Protein AF-A0A6N6MAY6-F1 (afdb_monomer_lite)

Foldseek 3Di:
DDDPPPDPPDPDDPDPPPPDPPDLDPDDPLLVLLLLVLLCCLLVLPPVPRDVLLVVLVCVLVVSNVHGSVVSPPDDDDVVSNLSSLVSLLPDDLSVLLSSQCSSCCSQPVSPDHHDPRSLVSLVVSCVSNVRPNHDRDDD

Organism: NCBI:txid2614804

Radius of gyration: 16.29 Å; chains: 1; bounding box: 52×36×41 Å

Secondary structure (DSSP, 8-state):
-----S-----S-----TTS--------HHHHHHHHHHHHHHHTT-TTS--HHHHHHHHHHHHHTT--HHHHTTS---HHHHHHHHHHHHT--HHHHHHHHHHHHHHHHTTSSPPPHHHHHHHHHHHHHTT-TTSPP---

pLDDT: mean 78.63, std 20.37, range [28.69, 96.81]

Sequence (140 aa):
MVNILRNKRHRLGVKSNSDFPTYRMDLNNEQLEAMVHTFLMVMMADDAVFNLNMYNYIQEQFESLSFNIREAYVHKFAPKADEQAYEVLRELSDTQKVWFATAIYGMLYRLGDTPSELQAKQYNIVRKKALNTYMKEVTL

Structure (mmCIF, N/CA/C/O backbone):
data_AF-A0A6N6MAY6-F1
#
_entry.id   AF-A0A6N6MAY6-F1
#
loop_
_atom_site.group_PDB
_atom_site.id
_atom_site.type_symbol
_atom_site.label_atom_id
_atom_site.label_alt_id
_atom_site.label_comp_id
_atom_site.label_asym_id
_atom_site.label_entity_id
_atom_site.label_seq_id
_atom_site.pdbx_PDB_ins_code
_atom_site.Cartn_x
_atom_site.Cartn_y
_atom_site.Cartn_z
_atom_site.occupancy
_atom_site.B_iso_or_equiv
_atom_site.auth_seq_id
_atom_site.auth_comp_id
_atom_site.auth_asym_id
_atom_site.auth_atom_id
_atom_site.pdbx_PDB_model_num
ATOM 1 N N . MET A 1 1 ? 37.591 -23.192 26.731 1.00 35.97 1 MET A N 1
ATOM 2 C CA . MET A 1 1 ? 36.731 -23.863 25.736 1.00 35.97 1 MET A CA 1
ATOM 3 C C . MET A 1 1 ? 35.734 -22.849 25.217 1.00 35.97 1 MET A C 1
ATOM 5 O O . MET A 1 1 ? 35.097 -22.153 25.995 1.00 35.97 1 MET A O 1
ATOM 9 N N . VAL A 1 2 ? 35.734 -22.701 23.904 1.00 28.69 2 VAL A N 1
ATOM 10 C CA . VAL A 1 2 ? 35.014 -21.705 23.121 1.00 28.69 2 VAL A CA 1
ATOM 11 C C . VAL A 1 2 ? 33.529 -22.065 23.047 1.00 28.69 2 VAL A C 1
ATOM 13 O O . VAL A 1 2 ? 33.210 -23.191 22.684 1.00 28.69 2 VAL A O 1
ATOM 16 N N . ASN A 1 3 ? 32.633 -21.114 23.325 1.00 31.02 3 ASN A N 1
ATOM 17 C CA . ASN A 1 3 ? 31.203 -21.251 23.031 1.00 31.02 3 ASN A CA 1
ATOM 18 C C . ASN A 1 3 ? 30.773 -20.152 22.034 1.00 31.02 3 ASN A C 1
ATOM 20 O O . ASN A 1 3 ? 30.112 -19.179 22.385 1.00 31.02 3 ASN A O 1
ATOM 24 N N . ILE A 1 4 ? 31.226 -20.284 20.778 1.00 40.91 4 ILE A N 1
ATOM 25 C CA . ILE A 1 4 ? 30.918 -19.399 19.630 1.00 40.91 4 ILE A CA 1
ATOM 26 C C . ILE A 1 4 ? 29.678 -19.929 18.882 1.00 40.91 4 ILE A C 1
ATOM 28 O O . ILE A 1 4 ? 29.710 -20.188 17.684 1.00 40.91 4 ILE A O 1
ATOM 32 N N . LEU A 1 5 ? 28.561 -20.139 19.584 1.00 41.12 5 LEU A N 1
ATOM 33 C CA . LEU A 1 5 ? 27.303 -20.594 18.960 1.00 41.12 5 LEU A CA 1
ATOM 34 C C . LEU A 1 5 ? 26.058 -19.835 19.438 1.00 41.12 5 LEU A C 1
ATOM 36 O O . LEU A 1 5 ? 24.938 -20.306 19.271 1.00 41.12 5 LEU A O 1
ATOM 40 N N . ARG A 1 6 ? 26.221 -18.618 19.965 1.00 37.69 6 ARG A N 1
ATOM 41 C CA . ARG A 1 6 ? 25.092 -17.725 20.235 1.00 37.69 6 ARG A CA 1
ATOM 42 C C . ARG A 1 6 ? 25.076 -16.594 19.205 1.00 37.69 6 ARG A C 1
ATOM 44 O O . ARG A 1 6 ? 25.766 -15.594 19.345 1.00 37.69 6 ARG A O 1
ATOM 51 N N . ASN A 1 7 ? 24.262 -16.806 18.170 1.00 37.28 7 ASN A N 1
ATOM 52 C CA . ASN A 1 7 ? 23.688 -15.795 17.273 1.00 37.28 7 ASN A CA 1
ATOM 53 C C . ASN A 1 7 ? 24.585 -15.225 16.155 1.00 37.28 7 ASN A C 1
ATOM 55 O O . ASN A 1 7 ? 24.776 -14.020 16.021 1.00 37.28 7 ASN A O 1
ATOM 59 N N . LYS A 1 8 ? 25.017 -16.098 15.232 1.00 33.50 8 LYS A N 1
ATOM 60 C CA . LYS A 1 8 ? 25.317 -15.719 13.836 1.00 33.50 8 LYS A CA 1
ATOM 61 C C . LYS A 1 8 ? 24.008 -15.512 13.048 1.00 33.50 8 LYS A C 1
ATOM 63 O O . LYS A 1 8 ? 23.629 -16.366 12.256 1.00 33.50 8 LYS A O 1
ATOM 68 N N . ARG A 1 9 ? 23.318 -14.387 13.253 1.00 37.88 9 ARG A N 1
ATOM 69 C CA . ARG A 1 9 ? 22.309 -13.848 12.315 1.00 37.88 9 ARG A CA 1
ATOM 70 C C . ARG A 1 9 ? 22.262 -12.324 12.436 1.00 37.88 9 ARG A C 1
ATOM 72 O O . ARG A 1 9 ? 21.401 -11.799 13.111 1.00 37.88 9 ARG A O 1
ATOM 79 N N . HIS A 1 10 ? 23.230 -11.640 11.831 1.00 37.09 10 HIS A N 1
ATOM 80 C CA . HIS A 1 10 ? 23.115 -10.238 11.388 1.00 37.09 10 HIS A CA 1
ATOM 81 C C . HIS A 1 10 ? 24.276 -9.911 10.441 1.00 37.09 10 HIS A C 1
ATOM 83 O O . HIS A 1 10 ? 25.050 -8.976 10.615 1.00 37.09 10 HIS A O 1
ATOM 89 N N . ARG A 1 11 ? 24.437 -10.756 9.424 1.00 35.53 11 ARG A N 1
ATOM 90 C CA . ARG A 1 11 ? 25.230 -10.436 8.242 1.00 35.53 11 ARG A CA 1
ATOM 91 C C . ARG A 1 11 ? 24.277 -10.480 7.070 1.00 35.53 11 ARG A C 1
ATOM 93 O O . ARG A 1 11 ? 24.058 -11.555 6.543 1.00 35.53 11 ARG A O 1
ATOM 100 N N . LEU A 1 12 ? 23.669 -9.334 6.801 1.00 36.44 12 LEU A N 1
ATOM 101 C CA . LEU A 1 12 ? 23.278 -8.778 5.506 1.00 36.44 12 LEU A CA 1
ATOM 102 C C . LEU A 1 12 ? 22.630 -7.441 5.875 1.00 36.44 12 LEU A C 1
ATOM 104 O O . LEU A 1 12 ? 21.540 -7.390 6.435 1.00 36.44 12 LEU A O 1
ATOM 108 N N . GLY A 1 13 ? 23.412 -6.374 5.740 1.00 36.25 13 GLY A N 1
ATOM 109 C CA . GLY A 1 13 ? 23.018 -5.037 6.148 1.00 36.25 13 GLY A CA 1
ATOM 110 C C . GLY A 1 13 ? 21.938 -4.492 5.230 1.00 36.25 13 GLY A C 1
ATOM 111 O O . GLY A 1 13 ? 22.252 -3.912 4.200 1.00 36.25 13 GLY A O 1
ATOM 112 N N . VAL A 1 14 ? 20.687 -4.614 5.652 1.00 35.06 14 VAL A N 1
ATOM 113 C CA . VAL A 1 14 ? 19.668 -3.615 5.349 1.00 35.06 14 VAL A CA 1
ATOM 114 C C . VAL A 1 14 ? 19.549 -2.812 6.633 1.00 35.06 14 VAL A C 1
ATOM 116 O O . VAL A 1 14 ? 19.172 -3.337 7.679 1.00 35.06 14 VAL A O 1
ATOM 119 N N . LYS A 1 15 ? 20.027 -1.563 6.607 1.00 35.28 15 LYS A N 1
ATOM 120 C CA . LYS A 1 15 ? 19.846 -0.643 7.730 1.00 35.28 15 LYS A CA 1
ATOM 121 C C . LYS A 1 15 ? 18.352 -0.628 8.044 1.00 35.28 15 LYS A C 1
ATOM 123 O O . LYS A 1 15 ? 17.571 -0.219 7.192 1.00 35.28 15 LYS A O 1
ATOM 128 N N . SER A 1 16 ? 17.989 -1.048 9.256 1.00 40.53 16 SER A N 1
ATOM 129 C CA . SER A 1 16 ? 16.754 -0.628 9.917 1.00 40.53 16 SER A CA 1
ATOM 130 C C . SER A 1 16 ? 16.516 0.834 9.541 1.00 40.53 16 SER A C 1
ATOM 132 O O . SER A 1 16 ? 17.332 1.684 9.907 1.00 40.53 16 SER A O 1
ATOM 134 N N . ASN A 1 17 ? 15.483 1.114 8.743 1.00 41.81 17 ASN A N 1
ATOM 135 C CA . ASN A 1 17 ? 15.117 2.478 8.372 1.00 41.81 17 ASN A CA 1
ATOM 136 C C . ASN A 1 17 ? 14.849 3.237 9.681 1.00 41.81 17 ASN A C 1
ATOM 138 O O . ASN A 1 17 ? 13.813 3.050 10.309 1.00 41.81 17 ASN A O 1
ATOM 142 N N . SER A 1 18 ? 15.796 4.075 10.106 1.00 41.31 18 SER A N 1
ATOM 143 C CA . SER A 1 18 ? 15.712 4.885 11.328 1.00 41.31 18 SER A CA 1
ATOM 144 C C . SER A 1 18 ? 14.690 6.022 11.232 1.00 41.31 18 SER A C 1
ATOM 146 O O . SER A 1 18 ? 14.529 6.770 12.189 1.00 41.31 18 SER A O 1
ATOM 148 N N . ASP A 1 19 ? 14.025 6.157 10.083 1.00 44.62 19 ASP A N 1
ATOM 149 C CA . ASP A 1 19 ? 12.999 7.167 9.817 1.00 44.62 19 ASP A CA 1
ATOM 150 C C . ASP A 1 19 ? 11.585 6.683 10.158 1.00 44.62 19 ASP A C 1
ATOM 152 O O . ASP A 1 19 ? 10.637 7.452 10.017 1.00 44.62 19 ASP A O 1
ATOM 156 N N . PHE A 1 20 ? 11.408 5.420 10.565 1.00 46.72 20 PHE A N 1
ATOM 157 C CA . PHE A 1 20 ? 10.103 4.953 11.014 1.00 46.72 20 PHE A CA 1
ATOM 158 C C . PHE A 1 20 ? 9.864 5.453 12.427 1.00 46.72 20 PHE A C 1
ATOM 160 O O . PHE A 1 20 ? 10.556 5.021 13.354 1.00 46.72 20 PHE A O 1
ATOM 167 N N . PRO A 1 21 ? 8.898 6.355 12.635 1.00 49.16 21 PRO A N 1
ATOM 168 C CA . PRO A 1 21 ? 8.574 6.723 13.984 1.00 49.16 21 PRO A CA 1
ATOM 169 C C . PRO A 1 21 ? 7.997 5.491 14.685 1.00 49.16 21 PRO A C 1
ATOM 171 O O . PRO A 1 21 ? 7.040 4.876 14.215 1.00 49.16 21 PRO A O 1
ATOM 174 N N . THR A 1 22 ? 8.599 5.123 15.813 1.00 47.81 22 THR A N 1
ATOM 175 C CA . THR A 1 22 ? 8.103 4.112 16.751 1.00 47.81 22 THR A CA 1
ATOM 176 C C . THR A 1 22 ? 6.825 4.619 17.423 1.00 47.81 22 THR A C 1
ATOM 178 O O . THR A 1 22 ? 6.798 4.888 18.621 1.00 47.81 22 THR A O 1
ATOM 181 N N . TYR A 1 23 ? 5.766 4.825 16.646 1.00 50.25 23 TYR A N 1
ATOM 182 C CA . TYR A 1 23 ? 4.426 5.018 17.170 1.00 50.25 23 TYR A CA 1
ATOM 183 C C . TYR A 1 23 ? 3.818 3.635 17.368 1.00 50.25 23 TYR A C 1
ATOM 185 O O . TYR A 1 23 ? 3.892 2.786 16.480 1.00 50.25 23 TYR A O 1
ATOM 193 N N . ARG A 1 24 ? 3.210 3.397 18.534 1.00 51.91 24 ARG A N 1
ATOM 194 C CA . ARG A 1 24 ? 2.227 2.318 18.644 1.00 51.91 24 ARG A CA 1
ATOM 195 C C . ARG A 1 24 ? 1.128 2.666 17.648 1.00 51.91 24 ARG A C 1
ATOM 197 O O . ARG A 1 24 ? 0.440 3.662 17.827 1.00 51.91 24 ARG A O 1
ATOM 204 N N . MET A 1 25 ? 1.099 1.947 16.534 1.00 68.69 25 MET A N 1
ATOM 205 C CA . MET A 1 25 ? 0.066 2.088 15.528 1.00 68.69 25 MET A CA 1
ATOM 206 C C . MET A 1 25 ? -1.068 1.158 15.910 1.00 68.69 25 MET A C 1
ATOM 208 O O . MET A 1 25 ? -0.898 -0.058 15.943 1.00 68.69 25 MET A O 1
ATOM 212 N N . ASP A 1 26 ? -2.217 1.750 16.195 1.00 81.25 26 ASP A N 1
ATOM 213 C CA . ASP A 1 26 ? -3.424 1.044 16.610 1.00 81.25 26 ASP A CA 1
ATOM 214 C C . ASP A 1 26 ? -4.131 0.495 15.359 1.00 81.25 26 ASP A C 1
ATOM 216 O O . ASP A 1 26 ? -5.235 0.906 15.014 1.00 81.25 26 ASP A O 1
ATOM 220 N N . LEU A 1 27 ? -3.441 -0.344 14.584 1.00 87.75 27 LEU A N 1
ATOM 221 C CA . LEU A 1 27 ? -4.002 -0.977 13.394 1.00 87.75 27 LEU A CA 1
ATOM 222 C C . LEU A 1 27 ? -4.703 -2.273 13.797 1.00 87.75 27 LEU A C 1
ATOM 224 O O . LEU A 1 27 ? -4.114 -3.121 14.467 1.00 87.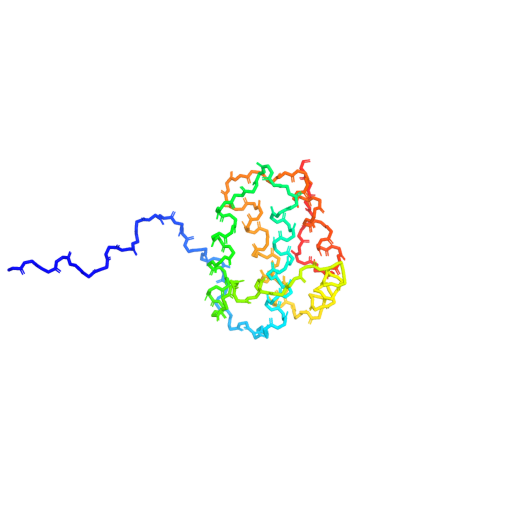75 27 LEU A O 1
ATOM 228 N N . ASN A 1 28 ? -5.961 -2.426 13.394 1.00 89.31 28 ASN A N 1
ATOM 229 C CA . ASN A 1 28 ? -6.676 -3.689 13.559 1.00 89.31 28 ASN A CA 1
ATOM 230 C C . ASN A 1 28 ? -6.348 -4.661 12.406 1.00 89.31 28 ASN A C 1
ATOM 232 O O . ASN A 1 28 ? -5.756 -4.274 11.397 1.00 89.31 28 ASN A O 1
ATOM 236 N N . ASN A 1 29 ? -6.739 -5.931 12.545 1.00 88.44 29 ASN A N 1
ATOM 237 C CA . ASN A 1 29 ? -6.428 -6.950 11.538 1.00 88.44 29 ASN A CA 1
ATOM 238 C C . ASN A 1 29 ? -7.027 -6.631 10.163 1.00 88.44 29 ASN A C 1
ATOM 240 O O . ASN A 1 29 ? -6.333 -6.788 9.171 1.00 88.44 29 ASN A O 1
ATOM 244 N N . GLU A 1 30 ? -8.258 -6.123 10.095 1.00 89.81 30 GLU A N 1
ATOM 245 C CA . GLU A 1 30 ? -8.907 -5.762 8.826 1.00 89.81 30 GLU A CA 1
ATOM 246 C C . GLU A 1 30 ? -8.120 -4.672 8.079 1.00 89.81 30 GLU A C 1
ATOM 248 O O . GLU A 1 30 ? -7.890 -4.764 6.874 1.00 89.81 30 GLU A O 1
ATOM 253 N N . GLN A 1 31 ? -7.628 -3.665 8.804 1.00 91.69 31 GLN A N 1
ATOM 254 C CA . GLN A 1 31 ? -6.758 -2.628 8.256 1.00 91.69 31 GLN A CA 1
ATOM 255 C C . GLN A 1 31 ? -5.441 -3.216 7.758 1.00 91.69 31 GLN A C 1
ATOM 257 O O . GLN A 1 31 ? -5.016 -2.905 6.648 1.00 91.69 31 GLN A O 1
ATOM 262 N N . LEU A 1 32 ? -4.803 -4.081 8.547 1.00 91.19 32 LEU A N 1
ATOM 263 C CA . LEU A 1 32 ? -3.540 -4.717 8.171 1.00 91.19 32 LEU A CA 1
ATOM 264 C C . LEU A 1 32 ? -3.705 -5.617 6.940 1.00 91.19 32 LEU A C 1
ATOM 266 O O . LEU A 1 32 ? -2.881 -5.556 6.032 1.00 91.19 32 LEU A O 1
ATOM 270 N N . GLU A 1 33 ? -4.789 -6.384 6.858 1.00 90.31 33 GLU A N 1
ATOM 271 C CA . GLU A 1 33 ? -5.135 -7.223 5.707 1.00 90.31 33 GLU A CA 1
ATOM 272 C C . GLU A 1 33 ? -5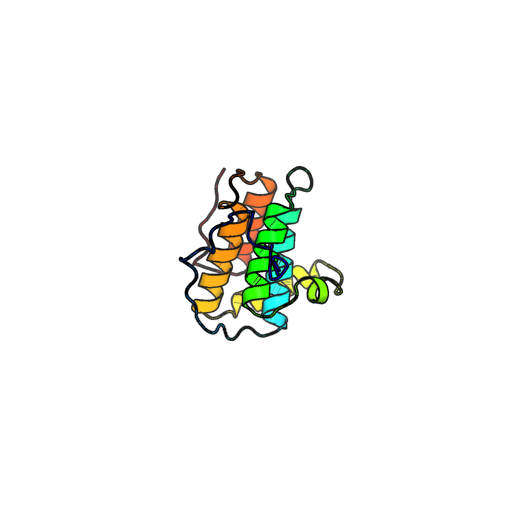.391 -6.384 4.449 1.00 90.31 33 GLU A C 1
ATOM 274 O O . GLU A 1 33 ? -4.830 -6.678 3.390 1.00 90.31 33 GLU A O 1
ATOM 279 N N . ALA A 1 34 ? -6.157 -5.293 4.561 1.00 92.00 34 ALA A N 1
ATOM 280 C CA . ALA A 1 34 ? -6.396 -4.362 3.457 1.00 92.00 34 ALA A CA 1
ATOM 281 C C . ALA A 1 34 ? -5.093 -3.716 2.957 1.00 92.00 34 ALA A C 1
ATOM 283 O O . ALA A 1 34 ? -4.871 -3.573 1.748 1.00 92.00 34 ALA A O 1
ATOM 284 N N . MET A 1 35 ? -4.197 -3.355 3.879 1.00 93.44 35 MET A N 1
ATOM 285 C CA . MET A 1 35 ? -2.871 -2.874 3.518 1.00 93.44 35 MET A CA 1
ATOM 286 C C . MET A 1 35 ? -2.088 -3.970 2.789 1.00 93.44 35 MET A C 1
ATOM 288 O O . MET A 1 35 ? -1.700 -3.746 1.649 1.00 93.44 35 MET A O 1
ATOM 292 N N . VAL A 1 36 ? -1.922 -5.168 3.361 1.00 92.06 36 VAL A N 1
ATOM 293 C CA . VAL A 1 36 ? -1.205 -6.279 2.701 1.00 92.06 36 VAL A CA 1
ATOM 294 C C . VAL A 1 36 ? -1.729 -6.515 1.286 1.00 92.06 36 VAL A C 1
ATOM 296 O O . VAL A 1 36 ? -0.934 -6.550 0.347 1.00 92.06 36 VAL A O 1
ATOM 299 N N . HIS A 1 37 ? -3.051 -6.587 1.114 1.00 91.00 37 HIS A N 1
ATOM 300 C CA . HIS A 1 37 ? -3.691 -6.748 -0.191 1.00 91.00 37 HIS A CA 1
ATOM 301 C C . HIS A 1 37 ? -3.216 -5.703 -1.207 1.00 91.00 37 HIS A C 1
ATOM 303 O O . HIS A 1 37 ? -2.699 -6.042 -2.270 1.00 91.00 37 HIS A O 1
ATOM 309 N N . THR A 1 38 ? -3.309 -4.417 -0.868 1.00 92.56 38 THR A N 1
ATOM 310 C CA . THR A 1 38 ? -2.931 -3.342 -1.802 1.00 92.56 38 THR A CA 1
ATOM 311 C C . THR A 1 38 ? -1.435 -3.272 -2.100 1.00 92.56 38 THR A C 1
ATOM 313 O O . THR A 1 38 ? -1.055 -2.927 -3.220 1.00 92.56 38 THR A O 1
ATOM 316 N N . PHE A 1 39 ? -0.576 -3.640 -1.150 1.00 92.56 39 PHE A N 1
ATOM 317 C CA . PHE A 1 39 ? 0.863 -3.732 -1.395 1.00 92.56 39 PHE A CA 1
ATOM 318 C C . PHE A 1 39 ? 1.183 -4.847 -2.391 1.00 92.56 39 PHE A C 1
ATOM 320 O O . PHE A 1 39 ? 1.973 -4.640 -3.313 1.00 92.56 39 PHE A O 1
ATOM 327 N N . LEU A 1 40 ? 0.525 -6.000 -2.255 1.00 89.44 40 LEU A N 1
ATOM 328 C CA . LEU A 1 40 ? 0.651 -7.107 -3.199 1.00 89.44 40 LEU A CA 1
ATOM 329 C C . LEU A 1 40 ? 0.137 -6.719 -4.584 1.00 89.44 40 LEU A C 1
ATOM 331 O O . LEU A 1 40 ? 0.816 -7.008 -5.561 1.00 89.44 40 LEU A O 1
ATOM 335 N N . MET A 1 41 ? -0.996 -6.009 -4.678 1.00 90.75 41 MET A N 1
ATOM 336 C CA . MET A 1 41 ? -1.498 -5.500 -5.961 1.00 90.75 41 MET A CA 1
ATOM 337 C C . MET A 1 41 ? -0.450 -4.643 -6.676 1.00 90.75 41 MET A C 1
ATOM 339 O O . MET A 1 41 ? -0.256 -4.798 -7.875 1.00 90.75 41 MET A O 1
ATOM 343 N N . VAL A 1 42 ? 0.223 -3.735 -5.959 1.00 92.44 42 VAL A N 1
ATOM 344 C CA . VAL A 1 42 ? 1.276 -2.888 -6.543 1.00 92.44 42 VAL A CA 1
ATOM 345 C C . VAL A 1 42 ? 2.485 -3.720 -6.949 1.00 92.44 42 VAL A C 1
ATOM 347 O O . VAL A 1 42 ? 2.977 -3.572 -8.062 1.00 92.44 42 VAL A O 1
ATOM 350 N N . MET A 1 43 ? 2.952 -4.603 -6.069 1.00 89.38 43 MET A N 1
ATOM 351 C CA . MET A 1 43 ? 4.131 -5.431 -6.314 1.00 89.38 43 MET A CA 1
ATOM 352 C C . MET A 1 43 ? 3.929 -6.398 -7.493 1.00 89.38 43 MET A C 1
ATOM 354 O O . MET A 1 43 ? 4.827 -6.539 -8.318 1.00 89.38 43 MET A O 1
ATOM 358 N N . MET A 1 44 ? 2.752 -7.023 -7.590 1.00 89.12 44 MET A N 1
ATOM 359 C CA . MET A 1 44 ? 2.367 -7.990 -8.629 1.00 89.12 44 MET A CA 1
ATOM 360 C C . MET A 1 44 ? 1.738 -7.334 -9.867 1.00 89.12 44 MET A C 1
ATOM 362 O O . MET A 1 44 ? 1.262 -8.026 -10.759 1.00 89.12 44 MET A O 1
ATOM 366 N N . ALA A 1 45 ? 1.713 -6.000 -9.950 1.00 91.06 45 ALA A N 1
ATOM 367 C CA . ALA A 1 45 ? 1.229 -5.313 -11.149 1.00 91.06 45 ALA A CA 1
ATOM 368 C C . ALA A 1 45 ? 2.081 -5.635 -12.389 1.00 91.06 45 ALA A C 1
ATOM 370 O O . ALA A 1 45 ? 1.621 -5.454 -13.516 1.00 91.06 45 ALA A O 1
ATOM 371 N N . ASP A 1 46 ? 3.317 -6.086 -12.171 1.00 90.25 46 ASP A N 1
ATOM 372 C CA . ASP A 1 46 ? 4.245 -6.508 -13.207 1.00 90.25 46 ASP A CA 1
ATOM 373 C C . ASP A 1 46 ? 5.071 -7.708 -12.741 1.00 90.25 46 ASP A C 1
ATOM 375 O O . ASP A 1 46 ? 6.078 -7.572 -12.039 1.00 90.25 46 ASP A O 1
ATOM 379 N N . ASP A 1 47 ? 4.640 -8.898 -13.149 1.00 83.94 47 ASP A N 1
ATOM 380 C CA . ASP A 1 47 ? 5.296 -10.155 -12.786 1.00 83.94 47 ASP A CA 1
ATOM 381 C C . ASP A 1 47 ? 6.734 -10.254 -13.325 1.00 83.94 47 ASP A C 1
ATOM 383 O O . ASP A 1 47 ? 7.543 -11.005 -12.778 1.00 83.94 47 ASP A O 1
ATOM 387 N N . ALA A 1 48 ? 7.089 -9.492 -14.370 1.00 83.12 48 ALA A N 1
ATOM 388 C CA . ALA A 1 48 ? 8.426 -9.530 -14.963 1.00 83.12 48 ALA A CA 1
ATOM 389 C C . ALA A 1 48 ? 9.485 -8.830 -14.096 1.00 83.12 48 ALA A C 1
ATOM 391 O O . ALA A 1 48 ? 10.668 -9.161 -14.191 1.00 83.12 48 ALA A O 1
ATOM 392 N N . VAL A 1 49 ? 9.068 -7.883 -13.250 1.00 80.19 49 VAL A N 1
ATOM 393 C CA . VAL A 1 49 ? 9.948 -7.140 -12.330 1.00 80.19 49 VAL A CA 1
ATOM 394 C C . VAL A 1 49 ? 9.639 -7.424 -10.860 1.00 80.19 49 VAL A C 1
ATOM 396 O O . VAL A 1 49 ? 10.147 -6.736 -9.972 1.00 80.19 49 VAL A O 1
ATOM 399 N N . PHE A 1 50 ? 8.818 -8.442 -10.581 1.00 78.00 50 PHE A N 1
ATOM 400 C CA . PHE A 1 50 ? 8.575 -8.899 -9.221 1.00 78.00 50 PHE A CA 1
ATOM 401 C C . PHE A 1 50 ? 9.908 -9.219 -8.532 1.00 78.00 50 PHE A C 1
ATOM 403 O O . PHE A 1 50 ? 10.677 -10.073 -8.981 1.00 78.00 50 PHE A O 1
ATOM 410 N N . ASN A 1 51 ? 10.174 -8.546 -7.412 1.00 78.81 51 ASN A N 1
ATOM 411 C CA . ASN A 1 51 ? 11.417 -8.704 -6.671 1.00 78.81 51 ASN A CA 1
ATOM 412 C C . ASN A 1 51 ? 11.135 -9.196 -5.245 1.00 78.81 51 ASN A C 1
ATOM 414 O O . ASN A 1 51 ? 10.388 -8.573 -4.490 1.00 78.81 51 ASN A O 1
ATOM 418 N N . LEU A 1 52 ? 11.806 -10.279 -4.838 1.00 84.19 52 LEU A N 1
ATOM 419 C CA . LEU A 1 52 ? 11.769 -10.796 -3.465 1.00 84.19 52 LEU A CA 1
ATOM 420 C C . LEU A 1 52 ? 12.180 -9.748 -2.422 1.00 84.19 52 LEU A C 1
ATOM 422 O O . LEU A 1 52 ? 11.727 -9.822 -1.284 1.00 84.19 52 LEU A O 1
ATOM 426 N N . ASN A 1 53 ? 12.990 -8.755 -2.791 1.00 87.06 53 ASN A N 1
ATOM 427 C CA . ASN A 1 53 ? 13.328 -7.639 -1.913 1.00 87.06 53 ASN A CA 1
ATOM 428 C C . ASN A 1 53 ? 12.092 -6.805 -1.546 1.00 87.06 53 ASN A C 1
ATOM 430 O O . ASN A 1 53 ? 11.983 -6.394 -0.393 1.00 87.06 53 ASN A O 1
ATOM 434 N N . MET A 1 54 ? 11.154 -6.588 -2.480 1.00 88.38 54 MET A N 1
ATOM 435 C CA . MET A 1 54 ? 9.891 -5.880 -2.207 1.00 88.38 54 MET A CA 1
ATOM 436 C C . MET A 1 54 ? 9.063 -6.648 -1.186 1.00 88.38 54 MET A C 1
ATOM 438 O O . MET A 1 54 ? 8.642 -6.084 -0.177 1.00 88.38 54 MET A O 1
ATOM 442 N N . TYR A 1 55 ? 8.913 -7.955 -1.403 1.00 87.88 55 TYR A N 1
ATOM 443 C CA . TYR A 1 55 ? 8.195 -8.828 -0.483 1.00 87.88 55 TYR A CA 1
ATOM 444 C C . TYR A 1 55 ? 8.850 -8.864 0.907 1.00 87.88 55 TYR A C 1
ATOM 446 O O . TYR A 1 55 ? 8.168 -8.661 1.908 1.00 87.88 55 TYR A O 1
ATOM 454 N N . ASN A 1 56 ? 1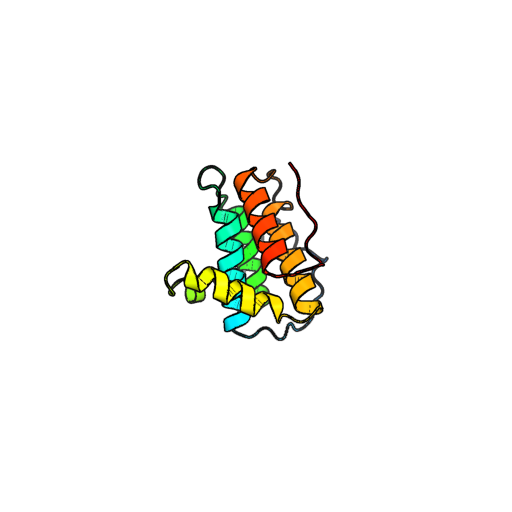0.171 -9.064 0.979 1.00 89.56 56 ASN A N 1
ATOM 455 C CA . ASN A 1 56 ? 10.908 -9.117 2.245 1.00 89.56 56 ASN A CA 1
ATOM 456 C C . ASN A 1 56 ? 10.805 -7.797 3.013 1.00 89.56 56 ASN A C 1
ATOM 458 O O . ASN A 1 56 ? 10.561 -7.808 4.215 1.00 89.56 56 ASN A O 1
ATOM 462 N N . TYR A 1 57 ? 10.930 -6.663 2.319 1.00 90.62 57 TYR A N 1
ATOM 463 C CA . TYR A 1 57 ? 10.781 -5.346 2.931 1.00 90.62 57 TYR A CA 1
ATOM 464 C C . TYR A 1 57 ? 9.400 -5.174 3.573 1.00 90.62 57 TYR A C 1
ATOM 466 O O . TYR A 1 57 ? 9.303 -4.716 4.710 1.00 90.62 57 TYR A O 1
ATOM 474 N N . ILE A 1 58 ? 8.333 -5.576 2.878 1.00 89.94 58 ILE A N 1
ATOM 475 C CA . ILE A 1 58 ? 6.972 -5.516 3.418 1.00 89.94 58 ILE A CA 1
ATOM 476 C C . ILE A 1 58 ? 6.764 -6.491 4.558 1.00 89.94 58 ILE A C 1
ATOM 478 O O . ILE A 1 58 ? 6.191 -6.105 5.574 1.00 89.94 58 ILE A O 1
ATOM 482 N N . GLN A 1 59 ? 7.284 -7.708 4.446 1.00 90.19 59 GLN A N 1
ATOM 483 C CA . GLN A 1 59 ? 7.251 -8.655 5.548 1.00 90.19 59 GLN A CA 1
ATOM 484 C C . GLN A 1 59 ? 7.875 -8.043 6.813 1.00 90.19 59 GLN A C 1
ATOM 486 O O . GLN A 1 59 ? 7.238 -8.065 7.860 1.00 90.19 59 GLN A O 1
ATOM 491 N N . GLU A 1 60 ? 9.045 -7.406 6.712 1.00 90.75 60 GLU A N 1
ATOM 492 C CA . GLU A 1 60 ? 9.689 -6.724 7.843 1.00 90.75 60 GLU A CA 1
ATOM 493 C C . GLU A 1 60 ? 8.838 -5.571 8.406 1.00 90.75 60 GLU A C 1
ATOM 495 O O . GLU A 1 60 ? 8.742 -5.410 9.626 1.00 90.75 60 GLU A O 1
ATOM 500 N N . GLN A 1 61 ? 8.187 -4.778 7.543 1.00 90.19 61 GLN A N 1
ATOM 501 C CA . GLN A 1 61 ? 7.302 -3.695 7.989 1.00 90.19 61 GLN A CA 1
ATOM 502 C C . GLN A 1 61 ? 6.122 -4.227 8.813 1.00 90.19 61 GLN A C 1
ATOM 504 O O . GLN A 1 61 ? 5.831 -3.694 9.883 1.00 90.19 61 GLN A O 1
ATOM 509 N N . PHE A 1 62 ? 5.463 -5.293 8.361 1.00 89.69 62 PHE A N 1
ATOM 510 C CA . PHE A 1 62 ? 4.318 -5.875 9.070 1.00 89.69 62 PHE A CA 1
ATOM 511 C C . PHE A 1 62 ? 4.727 -6.704 10.293 1.00 89.69 62 PHE A C 1
ATOM 513 O O . PHE A 1 62 ? 4.035 -6.665 11.309 1.00 89.69 62 PHE A O 1
ATOM 520 N N . GLU A 1 63 ? 5.886 -7.366 10.267 1.00 89.88 63 GLU A N 1
ATOM 521 C CA . GLU A 1 63 ? 6.453 -8.018 11.453 1.00 89.88 63 GLU A CA 1
ATOM 522 C C . GLU A 1 63 ? 6.713 -7.002 12.576 1.00 89.88 63 GLU A C 1
ATOM 524 O O . GLU A 1 63 ? 6.469 -7.305 13.745 1.00 89.88 63 GLU A O 1
ATOM 529 N N . SER A 1 64 ? 7.115 -5.768 12.243 1.00 87.81 64 SER A N 1
ATOM 530 C CA . SER A 1 64 ? 7.257 -4.687 13.234 1.00 87.81 64 SER A CA 1
ATOM 531 C C . SER A 1 64 ? 5.927 -4.281 13.889 1.00 87.81 64 SER A C 1
ATOM 533 O O . SER A 1 64 ? 5.913 -3.815 15.029 1.00 87.81 64 SER A O 1
ATOM 535 N N . LEU A 1 65 ? 4.807 -4.532 13.205 1.00 87.25 65 LEU A N 1
ATOM 536 C CA . LEU A 1 65 ? 3.441 -4.369 13.707 1.00 87.25 65 LEU A CA 1
ATOM 537 C C . LEU A 1 65 ? 2.900 -5.648 14.370 1.00 87.25 65 LEU A C 1
ATOM 539 O O . LEU A 1 65 ? 1.722 -5.717 14.705 1.00 87.25 65 LEU A O 1
ATOM 543 N N . SER A 1 66 ? 3.752 -6.660 14.582 1.00 88.88 66 SER A N 1
ATOM 544 C CA . SER A 1 66 ? 3.366 -7.989 15.080 1.00 88.88 66 SER A CA 1
ATOM 545 C C . SER A 1 66 ? 2.298 -8.681 14.220 1.00 88.88 66 SER A C 1
ATOM 547 O O . SER A 1 66 ? 1.482 -9.440 14.739 1.00 88.88 66 SER A O 1
ATOM 549 N N . PHE A 1 67 ? 2.310 -8.435 12.906 1.00 86.50 67 PHE A N 1
ATOM 550 C CA . PHE A 1 67 ? 1.353 -8.993 11.955 1.00 86.50 67 PHE A CA 1
ATOM 551 C C . PHE A 1 67 ? 2.036 -9.907 10.935 1.00 86.50 67 PHE A C 1
ATOM 553 O O . PHE A 1 67 ? 3.006 -9.522 10.280 1.00 86.50 67 PHE A O 1
ATOM 560 N N . ASN A 1 68 ? 1.516 -11.124 10.772 1.00 86.94 68 ASN A N 1
ATOM 561 C CA . ASN A 1 68 ? 2.057 -12.098 9.831 1.00 86.94 68 ASN A CA 1
ATOM 562 C C . ASN A 1 68 ? 1.319 -12.033 8.488 1.00 86.94 68 ASN A C 1
ATOM 564 O O . ASN A 1 68 ? 0.219 -12.565 8.337 1.00 86.94 68 ASN A O 1
ATOM 568 N N . ILE A 1 69 ? 1.965 -11.456 7.472 1.00 85.81 69 ILE A N 1
ATOM 569 C CA . ILE A 1 69 ? 1.369 -11.304 6.134 1.00 85.81 69 ILE A CA 1
ATOM 570 C C . ILE A 1 69 ? 1.005 -12.640 5.465 1.00 85.81 69 ILE A C 1
ATOM 572 O O . ILE A 1 69 ? 0.151 -12.670 4.583 1.00 85.81 69 ILE A O 1
ATOM 576 N N . ARG A 1 70 ? 1.623 -13.759 5.877 1.00 78.69 70 ARG A N 1
ATOM 577 C CA . ARG A 1 70 ? 1.302 -15.090 5.331 1.00 78.69 70 ARG A CA 1
ATOM 578 C C . ARG A 1 70 ? -0.070 -15.579 5.781 1.00 78.69 70 ARG A C 1
ATOM 580 O O . ARG A 1 70 ? -0.718 -16.306 5.038 1.00 78.69 70 ARG A O 1
ATOM 587 N N . GLU A 1 71 ? -0.498 -15.190 6.979 1.00 71.38 71 GLU A N 1
ATOM 588 C CA . GLU A 1 71 ? -1.808 -15.553 7.530 1.00 71.38 71 GLU A CA 1
ATOM 589 C C . GLU A 1 71 ? -2.922 -14.738 6.860 1.00 71.38 71 GLU A C 1
ATOM 591 O O . GLU A 1 71 ? -3.963 -15.294 6.518 1.00 71.38 71 GLU A O 1
ATOM 596 N N . ALA A 1 72 ? -2.648 -13.468 6.538 1.00 68.44 72 ALA A N 1
ATOM 597 C CA . ALA A 1 72 ? -3.544 -12.603 5.764 1.00 68.44 72 ALA A CA 1
ATOM 598 C C . ALA A 1 72 ? -3.815 -13.121 4.336 1.00 68.44 72 ALA A C 1
ATOM 600 O O . ALA A 1 72 ? -4.896 -12.931 3.785 1.00 68.44 72 ALA A O 1
ATOM 601 N N . TYR A 1 73 ? -2.841 -13.809 3.729 1.00 63.75 73 TYR A N 1
ATOM 602 C CA . TYR A 1 73 ? -2.891 -14.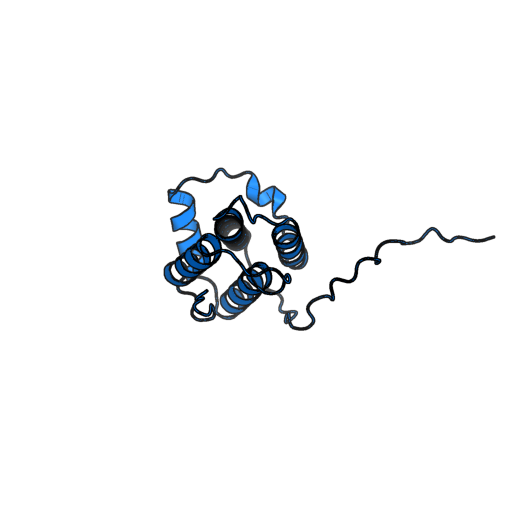251 2.328 1.00 63.75 73 TYR A CA 1
ATOM 603 C C . TYR A 1 73 ? -3.869 -15.413 2.064 1.00 63.75 73 TYR A C 1
ATOM 605 O O . TYR A 1 73 ? -4.133 -15.761 0.914 1.00 63.75 73 TYR A O 1
ATOM 613 N N . VAL A 1 74 ? -4.416 -16.053 3.105 1.00 55.31 74 VAL A N 1
ATOM 614 C CA . VAL A 1 74 ? -5.295 -17.229 2.946 1.00 55.31 74 VAL A CA 1
ATOM 615 C C . VAL A 1 74 ? -6.679 -16.850 2.374 1.00 55.31 74 VAL A C 1
ATOM 617 O O . VAL A 1 74 ? -7.394 -17.712 1.855 1.00 55.31 74 VAL A O 1
ATOM 620 N N . HIS A 1 75 ? -7.045 -15.563 2.362 1.00 51.62 75 HIS A N 1
ATOM 621 C CA . HIS A 1 75 ? -8.300 -15.079 1.784 1.00 51.62 75 HIS A CA 1
ATOM 622 C C . HIS A 1 75 ? -8.149 -14.669 0.302 1.00 51.62 75 HIS A C 1
ATOM 624 O O . HIS A 1 75 ? -7.503 -13.690 -0.049 1.00 51.62 75 HIS A O 1
ATOM 630 N N . LYS A 1 76 ? -8.769 -15.463 -0.583 1.00 50.88 76 LYS A N 1
ATOM 631 C CA . LYS A 1 76 ? -8.794 -15.332 -2.054 1.00 50.88 76 LYS A CA 1
ATOM 632 C C . LYS A 1 76 ? -9.152 -13.925 -2.568 1.00 50.88 76 LYS A C 1
ATOM 634 O O . LYS A 1 76 ? -10.189 -13.372 -2.212 1.00 50.88 76 LYS A O 1
ATOM 639 N N . PHE A 1 77 ? -8.382 -13.460 -3.551 1.00 50.38 77 PHE A N 1
ATOM 640 C CA . PHE A 1 77 ? -8.595 -12.214 -4.290 1.00 50.38 77 PHE A CA 1
ATOM 641 C C . PHE A 1 77 ? -9.784 -12.293 -5.265 1.00 50.38 77 PHE A C 1
ATOM 643 O O . PHE A 1 77 ? -9.810 -13.115 -6.182 1.00 50.38 77 PHE A O 1
ATOM 650 N N . ALA A 1 78 ? -10.760 -11.404 -5.083 1.00 56.12 78 ALA A N 1
ATOM 651 C CA . ALA A 1 78 ? -11.813 -11.089 -6.048 1.00 56.12 78 ALA A CA 1
ATOM 652 C C . ALA A 1 78 ? -11.879 -9.558 -6.203 1.00 56.12 78 ALA A C 1
ATOM 654 O O . ALA A 1 78 ? -11.590 -8.871 -5.232 1.00 56.12 78 ALA A O 1
ATOM 655 N N . PRO A 1 79 ? -12.341 -8.991 -7.333 1.00 58.69 79 PRO A N 1
ATOM 656 C CA . PRO A 1 79 ? -12.438 -7.531 -7.510 1.00 58.69 79 PRO A CA 1
ATOM 657 C C . PRO A 1 79 ? -13.248 -6.806 -6.420 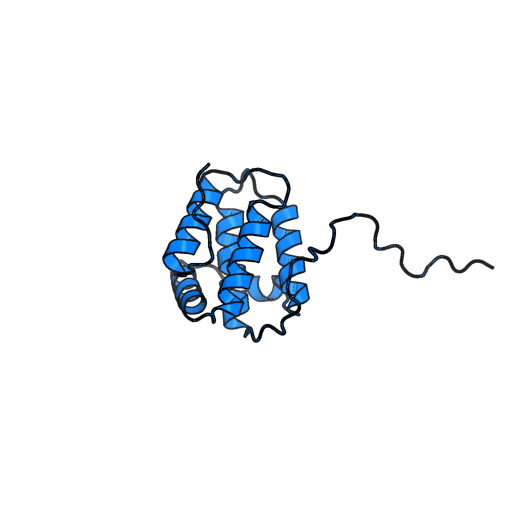1.00 58.69 79 PRO A C 1
ATOM 659 O O . PRO A 1 79 ? -13.038 -5.630 -6.143 1.00 58.69 79 PRO A O 1
ATOM 662 N N . LYS A 1 80 ? -14.179 -7.518 -5.772 1.00 59.34 80 LYS A N 1
ATOM 663 C CA . LYS A 1 80 ? -14.929 -7.010 -4.616 1.00 59.34 80 LYS A CA 1
ATOM 664 C C . LYS A 1 80 ? -14.036 -6.789 -3.384 1.00 59.34 80 LYS A C 1
ATOM 666 O O . LYS A 1 80 ? -14.312 -5.882 -2.611 1.00 59.34 80 LYS A O 1
ATOM 671 N N . ALA A 1 81 ? -12.974 -7.580 -3.233 1.00 80.00 81 ALA A N 1
ATOM 672 C CA . ALA A 1 81 ? -11.976 -7.429 -2.179 1.00 80.00 81 ALA A CA 1
ATOM 673 C C . ALA A 1 81 ? -11.109 -6.175 -2.390 1.00 80.00 81 ALA A C 1
ATOM 675 O O . ALA A 1 81 ? -10.762 -5.522 -1.413 1.00 80.00 81 ALA A O 1
ATOM 676 N N . ASP A 1 82 ? -10.828 -5.783 -3.641 1.00 88.56 82 ASP A N 1
ATOM 677 C CA . ASP A 1 82 ? -10.080 -4.551 -3.937 1.00 88.56 82 ASP A CA 1
ATOM 678 C C . ASP A 1 82 ? -10.835 -3.312 -3.444 1.00 88.56 82 ASP A C 1
ATOM 680 O O . ASP A 1 82 ? -10.273 -2.472 -2.744 1.00 88.56 82 ASP A O 1
ATOM 684 N N . GLU A 1 83 ? -12.124 -3.198 -3.783 1.00 90.06 83 GLU A N 1
ATOM 685 C CA . GLU A 1 83 ? -12.920 -2.037 -3.374 1.00 90.06 83 GLU A CA 1
ATOM 686 C C . GLU A 1 83 ? -13.139 -2.010 -1.856 1.00 90.06 83 GLU A C 1
ATOM 688 O O . GLU A 1 83 ? -13.016 -0.945 -1.259 1.00 90.06 83 GLU A O 1
ATOM 693 N N . GLN A 1 84 ? -13.346 -3.170 -1.218 1.00 90.06 84 GLN A N 1
ATOM 694 C CA . GLN A 1 84 ? -13.403 -3.277 0.246 1.00 90.06 84 GLN A CA 1
ATOM 695 C C . GLN A 1 84 ? -12.092 -2.835 0.904 1.00 90.06 84 GLN A C 1
ATOM 697 O O . GLN A 1 84 ? -12.111 -2.050 1.849 1.00 90.06 84 GLN A O 1
ATOM 702 N N . ALA A 1 85 ? -10.945 -3.271 0.378 1.00 92.19 85 ALA A N 1
ATOM 703 C CA . ALA A 1 85 ? -9.655 -2.816 0.877 1.00 92.19 85 ALA A CA 1
ATOM 704 C C . ALA A 1 85 ? -9.526 -1.292 0.744 1.00 92.19 85 ALA A C 1
ATOM 706 O O . ALA A 1 85 ? -9.090 -0.629 1.680 1.00 92.19 85 ALA A O 1
ATOM 707 N N . TYR A 1 86 ? -9.958 -0.702 -0.375 1.00 94.69 86 TYR A N 1
ATOM 708 C CA . TYR A 1 86 ? -9.941 0.753 -0.528 1.00 94.69 86 TYR A CA 1
ATOM 709 C C . TYR A 1 86 ? -10.867 1.480 0.446 1.00 94.69 86 TYR A C 1
ATOM 711 O O . TYR A 1 86 ? -10.481 2.540 0.930 1.00 94.69 86 TYR A O 1
ATOM 719 N N . GLU A 1 87 ? -12.046 0.941 0.753 1.00 95.00 87 GLU A N 1
ATOM 720 C CA . GLU A 1 87 ? -12.927 1.489 1.792 1.00 95.00 87 GLU A CA 1
ATOM 721 C C . GLU A 1 87 ? -12.223 1.506 3.153 1.00 95.00 87 GLU A C 1
ATOM 723 O O . GLU A 1 87 ? -12.126 2.565 3.769 1.00 95.00 87 GLU A O 1
ATOM 728 N N . VAL A 1 88 ? -11.619 0.387 3.561 1.00 94.50 88 VAL A N 1
ATOM 729 C CA . VAL A 1 88 ? -10.851 0.297 4.814 1.00 94.50 88 VAL A CA 1
ATOM 730 C C . VAL A 1 88 ? -9.689 1.298 4.836 1.00 94.50 88 VAL A C 1
ATOM 732 O O . VAL A 1 88 ? -9.460 1.972 5.841 1.00 94.50 88 VAL A O 1
ATOM 735 N N . LEU A 1 89 ? -8.967 1.450 3.720 1.00 95.81 89 LEU A N 1
ATOM 736 C CA . LEU A 1 89 ? -7.837 2.379 3.627 1.00 95.81 89 LEU A CA 1
ATOM 737 C C . LEU A 1 89 ? -8.250 3.861 3.700 1.00 95.81 89 LEU A C 1
ATOM 739 O O . LEU A 1 89 ? -7.468 4.686 4.181 1.00 95.81 89 LEU A O 1
ATOM 743 N N . ARG A 1 90 ? -9.460 4.222 3.246 1.00 96.81 90 ARG A N 1
ATOM 744 C CA . ARG A 1 90 ? -9.977 5.602 3.350 1.00 96.81 90 ARG A CA 1
ATOM 745 C C . ARG A 1 90 ? -10.223 6.011 4.799 1.00 96.81 90 ARG A C 1
ATOM 747 O O . ARG A 1 90 ? -9.960 7.167 5.140 1.00 96.81 90 ARG A O 1
ATOM 754 N N . GLU A 1 91 ? -10.652 5.066 5.631 1.00 95.88 91 GLU A N 1
ATOM 755 C CA . GLU A 1 91 ? -10.996 5.275 7.044 1.00 95.88 91 GLU A CA 1
ATOM 756 C C . GLU A 1 91 ? -9.782 5.260 7.986 1.00 95.88 91 GLU A C 1
ATOM 758 O O . GLU A 1 91 ? -9.913 5.476 9.191 1.00 95.88 91 GLU A O 1
ATOM 763 N N . LEU A 1 92 ? -8.576 5.034 7.458 1.00 93.88 92 LEU A N 1
ATOM 764 C CA . LEU A 1 92 ? -7.352 5.150 8.242 1.00 93.88 92 LEU A CA 1
ATOM 765 C C . LEU A 1 92 ? -7.191 6.568 8.806 1.00 93.88 92 LEU A C 1
ATOM 767 O O . LEU A 1 92 ? -7.410 7.570 8.115 1.00 93.88 92 LEU A O 1
ATOM 771 N N . SER A 1 93 ? -6.713 6.640 10.046 1.00 92.31 93 SER A N 1
ATOM 772 C CA . SER A 1 93 ? -6.277 7.898 10.654 1.00 92.31 93 SER A CA 1
ATOM 773 C C . SER A 1 93 ? -5.067 8.480 9.920 1.00 92.31 93 SER A C 1
ATOM 775 O O . SER A 1 93 ? -4.334 7.766 9.231 1.00 92.31 93 SER A O 1
ATOM 777 N N . ASP A 1 94 ? -4.804 9.772 10.105 1.00 92.25 94 ASP A N 1
ATOM 778 C CA . ASP A 1 94 ? -3.686 10.456 9.444 1.00 92.25 94 ASP A CA 1
ATOM 779 C C . ASP A 1 94 ? -2.338 9.777 9.717 1.00 92.25 94 ASP A C 1
ATOM 781 O O . ASP A 1 94 ? -1.566 9.532 8.792 1.00 92.25 94 ASP A O 1
ATOM 785 N N . THR A 1 95 ? -2.076 9.372 10.963 1.00 90.19 95 THR A N 1
ATOM 786 C CA . THR A 1 95 ? -0.843 8.658 11.330 1.00 90.19 95 THR A CA 1
ATOM 787 C C . THR A 1 95 ? -0.710 7.325 10.589 1.00 90.19 95 THR A C 1
ATOM 789 O O . THR A 1 95 ? 0.364 6.995 10.084 1.00 90.19 95 THR A O 1
ATOM 792 N N . GLN A 1 96 ? -1.803 6.568 10.475 1.00 92.50 96 GLN A N 1
ATOM 793 C CA . GLN A 1 96 ? -1.826 5.297 9.746 1.00 92.50 96 GLN A CA 1
ATOM 794 C C . GLN A 1 96 ? -1.656 5.516 8.237 1.00 92.50 96 GLN A C 1
ATOM 796 O O . GLN A 1 96 ? -0.935 4.766 7.580 1.00 92.50 96 GLN A O 1
ATOM 801 N N . LYS A 1 97 ? -2.256 6.578 7.683 1.00 94.44 97 LYS A N 1
ATOM 802 C CA . LYS A 1 97 ? -2.084 6.970 6.277 1.00 94.44 97 LYS A CA 1
ATOM 803 C C . LYS A 1 97 ? -0.649 7.381 5.968 1.00 94.44 97 LYS A C 1
ATOM 805 O O . LYS A 1 97 ? -0.136 7.000 4.914 1.00 94.44 97 LYS A O 1
ATOM 810 N N . VAL A 1 98 ? 0.011 8.105 6.873 1.00 93.62 98 VAL A N 1
ATOM 811 C CA . VAL A 1 98 ? 1.435 8.457 6.754 1.00 93.62 98 VAL A CA 1
ATOM 812 C C . VAL A 1 98 ? 2.301 7.201 6.734 1.00 93.62 98 VAL A C 1
ATOM 814 O O . VAL A 1 98 ? 3.164 7.071 5.861 1.00 93.62 98 VAL A O 1
ATOM 817 N N . TRP A 1 99 ? 2.068 6.261 7.654 1.00 92.50 99 TRP A N 1
ATOM 818 C CA . TRP A 1 99 ? 2.806 4.999 7.658 1.00 92.50 99 TRP A CA 1
ATOM 819 C C . TRP A 1 99 ? 2.580 4.202 6.376 1.00 92.50 99 TRP A C 1
ATOM 821 O O . TRP A 1 99 ? 3.553 3.817 5.731 1.00 92.50 99 TRP A O 1
ATOM 831 N N . PHE A 1 100 ? 1.321 4.038 5.960 1.00 94.31 100 PHE A N 1
ATOM 832 C CA . PHE A 1 100 ? 0.962 3.348 4.723 1.00 94.31 100 PHE A CA 1
ATOM 833 C C . PHE A 1 100 ? 1.707 3.938 3.526 1.00 94.31 100 PHE A C 1
ATOM 835 O O . PHE A 1 100 ? 2.377 3.215 2.792 1.00 94.31 100 PHE A O 1
ATOM 842 N N . ALA A 1 101 ? 1.647 5.265 3.369 1.00 94.88 101 ALA A N 1
ATOM 843 C CA . ALA A 1 101 ? 2.309 5.973 2.280 1.00 94.88 101 ALA A CA 1
ATOM 844 C C . ALA A 1 101 ? 3.834 5.789 2.319 1.00 94.88 101 ALA A C 1
ATOM 846 O O . ALA A 1 101 ? 4.459 5.579 1.281 1.00 94.88 101 ALA A O 1
ATOM 847 N N . THR A 1 102 ? 4.433 5.826 3.512 1.00 92.56 102 THR A N 1
ATOM 848 C CA . THR A 1 102 ? 5.880 5.652 3.703 1.00 92.56 102 THR A CA 1
ATOM 849 C C . THR A 1 102 ? 6.326 4.234 3.366 1.00 92.56 102 THR A C 1
ATOM 851 O O . THR A 1 102 ? 7.314 4.057 2.654 1.00 92.56 102 THR A O 1
ATOM 854 N N . ALA A 1 103 ? 5.591 3.228 3.840 1.00 92.75 103 ALA A N 1
ATOM 855 C CA . ALA A 1 103 ? 5.905 1.827 3.613 1.00 92.75 103 ALA A CA 1
ATOM 856 C C . ALA A 1 103 ? 5.720 1.444 2.136 1.00 92.75 103 ALA A C 1
ATOM 858 O O . ALA A 1 103 ? 6.630 0.872 1.540 1.00 92.75 103 ALA A O 1
ATOM 859 N N . ILE A 1 104 ? 4.600 1.803 1.499 1.00 93.44 104 ILE A N 1
ATOM 860 C CA . ILE A 1 104 ? 4.356 1.420 0.098 1.00 93.44 104 ILE A CA 1
ATOM 861 C C . ILE A 1 104 ? 5.306 2.142 -0.864 1.00 93.44 104 ILE A C 1
ATOM 863 O O . ILE A 1 104 ? 5.794 1.543 -1.820 1.00 93.44 104 ILE A O 1
ATOM 867 N N . TYR A 1 105 ? 5.660 3.398 -0.575 1.00 92.19 105 TYR A N 1
ATOM 868 C CA . TYR A 1 105 ? 6.697 4.113 -1.319 1.00 92.19 105 TYR A CA 1
ATOM 869 C C . TYR A 1 105 ? 8.089 3.517 -1.075 1.00 92.19 105 TYR A C 1
ATOM 871 O O . TYR A 1 105 ? 8.882 3.384 -2.003 1.00 92.19 105 TYR A O 1
ATOM 879 N N . GLY A 1 106 ? 8.398 3.142 0.170 1.00 90.31 106 GLY A N 1
ATOM 880 C CA . GLY A 1 106 ? 9.650 2.484 0.535 1.00 90.31 106 GLY A CA 1
ATOM 881 C C . GLY A 1 106 ? 9.855 1.174 -0.221 1.00 90.31 106 GLY A C 1
ATOM 882 O O . GLY A 1 106 ? 10.918 0.974 -0.805 1.00 90.31 106 GLY A O 1
ATOM 883 N N . MET A 1 107 ? 8.813 0.347 -0.294 1.00 90.69 107 MET A N 1
ATOM 884 C CA . MET A 1 107 ? 8.800 -0.869 -1.107 1.00 90.69 107 MET A CA 1
ATOM 885 C C . MET A 1 107 ? 9.050 -0.564 -2.580 1.00 90.69 107 MET A C 1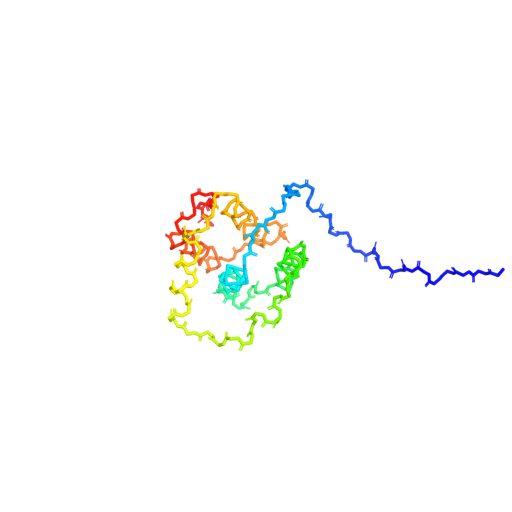
ATOM 887 O O . MET A 1 107 ? 9.850 -1.237 -3.216 1.00 90.69 107 MET A O 1
ATOM 891 N N . LEU A 1 108 ? 8.375 0.452 -3.116 1.00 88.81 108 LEU A N 1
ATOM 892 C CA . LEU A 1 108 ? 8.405 0.739 -4.544 1.00 88.81 108 LEU A CA 1
ATOM 893 C C . LEU A 1 108 ? 9.721 1.388 -5.009 1.00 88.81 108 LEU A C 1
ATOM 895 O O . LEU A 1 108 ? 10.149 1.139 -6.128 1.00 88.81 108 LEU A O 1
ATOM 899 N N . TYR A 1 109 ? 10.363 2.209 -4.168 1.00 83.88 109 TYR A N 1
ATOM 900 C CA . TYR A 1 109 ? 11.479 3.074 -4.583 1.00 83.88 109 TYR A CA 1
ATOM 901 C C . TYR A 1 109 ? 12.767 2.948 -3.770 1.00 83.88 109 TYR A C 1
ATOM 903 O O . TYR A 1 109 ? 13.839 3.276 -4.276 1.00 83.88 109 TYR A O 1
ATOM 911 N N . ARG A 1 110 ? 12.718 2.534 -2.496 1.00 74.88 110 ARG A N 1
ATOM 912 C CA . ARG A 1 110 ? 13.927 2.519 -1.644 1.00 74.88 110 ARG A CA 1
ATOM 913 C C . ARG A 1 110 ? 14.765 1.248 -1.803 1.00 74.88 110 ARG A C 1
ATOM 915 O O . ARG A 1 110 ? 15.841 1.173 -1.216 1.00 74.88 110 ARG A O 1
ATOM 922 N N . LEU A 1 111 ? 14.311 0.277 -2.594 1.00 72.50 111 LEU A N 1
ATOM 923 C CA . LEU A 1 111 ? 14.983 -1.015 -2.769 1.00 72.50 111 LEU A CA 1
ATOM 924 C C . LEU A 1 111 ? 16.040 -1.039 -3.882 1.00 72.50 111 LEU A C 1
ATOM 926 O O . LEU A 1 111 ? 16.634 -2.084 -4.126 1.00 72.50 111 LEU A O 1
ATOM 930 N N . GLY A 1 112 ? 16.330 0.113 -4.494 1.00 59.44 112 GLY A N 1
ATOM 931 C CA . GLY A 1 112 ? 17.436 0.289 -5.442 1.00 59.44 112 GLY A CA 1
ATOM 932 C C . GLY A 1 112 ? 17.080 0.017 -6.904 1.00 59.44 112 GLY A C 1
ATOM 933 O O . GLY A 1 112 ? 17.823 0.454 -7.779 1.00 59.44 112 GLY A O 1
ATOM 934 N N . ASP A 1 113 ? 15.931 -0.609 -7.163 1.00 70.44 113 ASP A N 1
ATOM 935 C CA . ASP A 1 113 ? 15.384 -0.804 -8.505 1.00 70.44 113 ASP A CA 1
ATOM 936 C C . ASP A 1 113 ? 14.355 0.288 -8.824 1.00 70.44 113 ASP A C 1
ATOM 938 O O . ASP A 1 113 ? 13.564 0.694 -7.970 1.00 70.44 113 ASP A O 1
ATOM 942 N N . THR A 1 114 ? 14.372 0.781 -10.063 1.00 81.75 114 THR A N 1
ATOM 943 C CA . THR A 1 114 ? 13.322 1.687 -10.550 1.00 81.75 114 THR A CA 1
ATOM 944 C C . THR A 1 114 ? 12.068 0.853 -10.816 1.00 81.75 114 THR A C 1
ATOM 946 O O . THR A 1 114 ? 12.177 -0.153 -11.520 1.00 81.75 114 THR A O 1
ATOM 949 N N . PRO A 1 115 ? 10.894 1.220 -10.275 1.00 88.06 115 PRO A N 1
ATOM 950 C CA . PRO A 1 115 ? 9.677 0.451 -10.503 1.00 88.06 115 PRO A CA 1
ATOM 951 C C . PRO A 1 115 ? 9.249 0.529 -11.968 1.00 88.06 115 PRO A C 1
ATOM 953 O O . PRO A 1 115 ? 9.531 1.517 -12.647 1.00 88.06 115 PRO A O 1
ATOM 956 N N . SER A 1 116 ? 8.542 -0.492 -12.454 1.00 91.44 116 SER A N 1
ATOM 957 C CA . SER A 1 116 ? 8.023 -0.475 -13.825 1.00 91.44 116 SER A CA 1
ATOM 958 C C . SER A 1 116 ? 6.809 0.443 -13.979 1.00 91.44 116 SER A C 1
ATOM 960 O O . SER A 1 116 ? 6.143 0.802 -13.002 1.00 91.44 116 SER A O 1
ATOM 962 N N . GLU A 1 117 ? 6.474 0.798 -15.225 1.00 92.44 117 GLU A N 1
ATOM 963 C CA . GLU A 1 117 ? 5.292 1.615 -15.545 1.00 92.44 117 GLU A CA 1
ATOM 964 C C . GLU A 1 117 ? 3.997 1.021 -14.996 1.00 92.44 117 GLU A C 1
ATOM 966 O O . GLU A 1 117 ? 3.123 1.757 -14.531 1.00 92.44 117 GLU A O 1
ATOM 971 N N . LEU A 1 118 ? 3.883 -0.306 -14.988 1.00 93.56 118 LEU A N 1
ATOM 972 C CA . LEU A 1 118 ? 2.717 -1.004 -14.463 1.00 93.56 118 LEU A CA 1
ATOM 973 C C . LEU A 1 118 ? 2.627 -0.879 -12.935 1.00 93.56 118 LEU A C 1
ATOM 975 O O . LEU A 1 118 ? 1.560 -0.536 -12.420 1.00 93.56 118 LEU A O 1
ATOM 979 N N . GLN A 1 119 ? 3.739 -1.054 -12.214 1.00 93.12 119 GLN A N 1
ATOM 980 C CA . GLN A 1 119 ? 3.786 -0.869 -10.758 1.00 93.12 119 GLN A CA 1
ATOM 981 C C . GLN A 1 119 ? 3.524 0.592 -10.365 1.00 93.12 119 GLN A C 1
ATOM 983 O O . GLN A 1 119 ? 2.720 0.861 -9.470 1.00 93.12 119 GLN A O 1
ATOM 988 N N . ALA A 1 120 ? 4.125 1.550 -11.077 1.00 93.38 120 ALA A N 1
ATOM 989 C CA . ALA A 1 120 ? 3.889 2.981 -10.896 1.00 93.38 120 ALA A CA 1
ATOM 990 C C . ALA A 1 120 ? 2.416 3.363 -11.134 1.00 93.38 120 ALA A C 1
ATOM 992 O O . ALA A 1 120 ? 1.801 4.078 -10.333 1.00 93.38 120 ALA A O 1
ATOM 993 N N . LYS A 1 121 ? 1.810 2.847 -12.210 1.00 95.38 121 LYS A N 1
ATOM 994 C CA . LYS A 1 121 ? 0.390 3.052 -12.513 1.00 95.38 121 LYS A CA 1
ATOM 995 C C . LYS A 1 121 ? -0.502 2.463 -11.424 1.00 95.38 121 LYS A C 1
ATOM 997 O O . LYS A 1 121 ? -1.430 3.142 -10.980 1.00 95.38 121 LYS A O 1
ATOM 1002 N N . GLN A 1 122 ? -0.213 1.247 -10.965 1.00 95.12 122 GLN A N 1
ATOM 1003 C CA . GLN A 1 122 ? -0.987 0.601 -9.908 1.00 95.12 122 GLN A CA 1
ATOM 1004 C C . GLN A 1 122 ? -0.862 1.344 -8.574 1.00 95.12 122 GLN A C 1
ATOM 1006 O O . GLN A 1 122 ? -1.867 1.587 -7.907 1.00 95.12 122 GLN A O 1
ATOM 1011 N N . TYR A 1 123 ? 0.336 1.806 -8.221 1.00 95.06 123 TYR A N 1
ATOM 1012 C CA . TYR A 1 123 ? 0.557 2.662 -7.057 1.00 95.06 123 TYR A CA 1
ATOM 1013 C C . TYR A 1 123 ? -0.287 3.950 -7.128 1.00 95.06 123 TYR A C 1
ATOM 1015 O O . TYR A 1 123 ? -0.935 4.332 -6.151 1.00 95.06 123 TYR A O 1
ATOM 1023 N N . ASN A 1 124 ? -0.364 4.594 -8.298 1.00 95.50 124 ASN A N 1
ATOM 1024 C CA . ASN A 1 124 ? -1.198 5.785 -8.488 1.00 95.50 124 ASN A CA 1
ATOM 1025 C C . ASN A 1 124 ? -2.704 5.486 -8.398 1.00 95.50 124 ASN A C 1
ATOM 1027 O O . ASN A 1 124 ? -3.471 6.345 -7.952 1.00 95.50 124 ASN A O 1
ATOM 1031 N N . ILE A 1 125 ? -3.145 4.288 -8.799 1.00 95.88 125 ILE A N 1
ATOM 1032 C CA . ILE A 1 125 ? -4.528 3.831 -8.600 1.00 95.88 125 ILE A CA 1
ATOM 1033 C C . ILE A 1 125 ? -4.819 3.696 -7.105 1.00 95.88 125 ILE A C 1
ATOM 1035 O O . ILE A 1 125 ? -5.801 4.275 -6.637 1.00 95.88 125 ILE A O 1
ATOM 1039 N N . VAL A 1 126 ? -3.946 3.016 -6.351 1.00 95.56 126 VAL A N 1
ATOM 1040 C CA . VAL A 1 126 ? -4.072 2.874 -4.891 1.00 95.56 126 VAL A CA 1
ATOM 1041 C C . VAL A 1 126 ? -4.144 4.246 -4.226 1.00 95.56 126 VAL A C 1
ATOM 1043 O O . VAL A 1 126 ? -5.081 4.498 -3.473 1.00 95.56 126 VAL A O 1
ATOM 1046 N N . ARG A 1 127 ? -3.242 5.174 -4.575 1.00 95.69 127 ARG A N 1
ATOM 1047 C CA . ARG A 1 127 ? -3.273 6.565 -4.090 1.00 95.69 127 ARG A CA 1
ATOM 1048 C C . ARG A 1 127 ? -4.646 7.214 -4.278 1.00 95.69 127 ARG A C 1
ATOM 1050 O O . ARG A 1 127 ? -5.199 7.774 -3.332 1.00 95.69 127 ARG A O 1
ATOM 1057 N N . LYS A 1 128 ? -5.190 7.156 -5.498 1.00 96.38 128 LYS A N 1
ATOM 1058 C CA . LYS A 1 128 ? -6.474 7.790 -5.841 1.00 96.38 128 LYS A CA 1
ATOM 1059 C C . LYS A 1 128 ? -7.649 7.121 -5.129 1.00 96.38 128 LYS A C 1
ATOM 1061 O O . LYS A 1 128 ? -8.555 7.813 -4.683 1.00 96.38 128 LYS A O 1
ATOM 1066 N N . LYS A 1 129 ? -7.641 5.793 -5.015 1.00 96.56 129 LYS A N 1
ATOM 1067 C CA . LYS A 1 129 ? -8.741 5.010 -4.438 1.00 96.56 129 LYS A CA 1
ATOM 1068 C C . LYS A 1 129 ? -8.762 5.010 -2.910 1.00 96.56 129 LYS A C 1
ATOM 1070 O O . LYS A 1 129 ? -9.849 5.065 -2.338 1.00 96.56 129 LYS A O 1
ATOM 1075 N N . ALA A 1 130 ? -7.596 4.992 -2.268 1.00 94.25 130 ALA A N 1
ATOM 1076 C CA . ALA A 1 130 ? -7.445 5.070 -0.815 1.00 94.25 130 ALA A CA 1
ATOM 1077 C C . ALA A 1 130 ? -7.621 6.498 -0.265 1.00 94.25 130 ALA A C 1
ATOM 1079 O O . ALA A 1 130 ? -7.646 6.685 0.947 1.00 94.25 130 ALA A O 1
ATOM 1080 N N . LEU A 1 131 ? -7.712 7.513 -1.139 1.00 94.69 131 LEU A N 1
ATOM 1081 C CA . LEU A 1 131 ? -7.791 8.934 -0.767 1.00 94.69 131 LEU A CA 1
ATOM 1082 C C . LEU A 1 131 ? -6.675 9.356 0.206 1.00 94.69 131 LEU A C 1
ATOM 1084 O O . LEU A 1 131 ? -6.871 10.188 1.093 1.00 94.69 131 LEU A O 1
ATOM 1088 N N . ASN A 1 132 ? -5.487 8.769 0.046 1.00 93.75 132 ASN A N 1
ATOM 1089 C CA . ASN A 1 132 ? -4.354 9.029 0.921 1.00 93.75 132 ASN A CA 1
ATOM 1090 C C . ASN A 1 132 ? -3.519 10.196 0.373 1.00 93.75 132 ASN A C 1
ATOM 1092 O O . ASN A 1 132 ? -2.744 10.043 -0.572 1.00 93.75 132 ASN A O 1
ATOM 1096 N N . THR A 1 133 ? -3.673 11.370 0.985 1.00 93.38 133 THR A N 1
ATOM 1097 C CA . THR A 1 133 ? -2.999 12.619 0.592 1.00 93.38 133 THR A CA 1
ATOM 1098 C C . THR A 1 133 ? -1.489 12.608 0.835 1.00 93.38 133 THR A C 1
ATOM 1100 O O . THR A 1 133 ? -0.775 13.401 0.223 1.00 93.38 133 THR A O 1
ATOM 1103 N N . TYR A 1 134 ? -0.984 11.698 1.673 1.00 94.19 134 TYR A N 1
ATOM 1104 C CA . TYR A 1 134 ? 0.446 11.552 1.958 1.00 94.19 134 TYR A CA 1
ATOM 1105 C C . TYR A 1 134 ? 1.186 10.735 0.891 1.00 94.19 134 TYR A C 1
ATOM 1107 O O . TYR A 1 134 ? 2.415 10.781 0.815 1.00 94.19 134 TYR A O 1
ATOM 1115 N N . MET A 1 135 ? 0.459 10.010 0.034 1.00 94.50 135 MET A N 1
ATOM 1116 C CA . MET A 1 135 ? 1.046 9.342 -1.124 1.00 94.50 135 MET A CA 1
ATOM 1117 C C . MET A 1 135 ? 1.347 10.362 -2.222 1.00 94.50 135 MET A C 1
ATOM 1119 O O . MET A 1 135 ? 0.449 11.000 -2.782 1.00 94.50 135 MET A O 1
ATOM 1123 N N . LYS A 1 136 ? 2.629 10.484 -2.567 1.00 90.12 136 LYS A N 1
ATOM 1124 C CA . LYS A 1 136 ? 3.081 11.311 -3.692 1.00 90.12 136 LYS A CA 1
ATOM 1125 C C . LYS A 1 136 ? 2.668 10.665 -4.999 1.00 90.12 136 LYS A C 1
ATOM 1127 O O . LYS A 1 136 ? 2.729 9.448 -5.096 1.00 90.12 136 LYS A O 1
ATOM 1132 N N . GLU A 1 137 ? 2.264 11.464 -5.978 1.00 89.44 137 GLU A N 1
ATOM 1133 C CA . GLU A 1 137 ? 2.075 10.972 -7.340 1.00 89.44 137 GLU A CA 1
ATOM 1134 C C . GLU A 1 137 ? 3.413 10.564 -7.942 1.00 89.44 137 GLU A C 1
ATOM 1136 O O . GLU A 1 137 ? 4.442 11.189 -7.684 1.00 89.44 137 GLU A O 1
ATOM 1141 N N . VAL A 1 138 ? 3.373 9.491 -8.715 1.00 86.81 138 VAL A N 1
ATOM 1142 C CA . VAL A 1 138 ? 4.547 8.881 -9.312 1.00 86.81 138 VAL A CA 1
ATOM 1143 C C . VAL A 1 138 ? 4.455 8.988 -10.829 1.00 86.81 138 VAL A C 1
ATOM 1145 O O . VAL A 1 138 ? 3.456 8.590 -11.423 1.00 86.81 138 VAL A O 1
ATOM 1148 N N . THR A 1 139 ? 5.518 9.481 -11.453 1.00 79.56 139 THR A N 1
ATOM 1149 C CA . THR A 1 139 ? 5.710 9.491 -12.907 1.00 79.56 139 THR A CA 1
ATOM 1150 C C . THR A 1 139 ? 7.077 8.892 -13.204 1.00 79.56 139 THR A C 1
ATOM 1152 O O . THR A 1 139 ? 8.041 9.252 -12.523 1.00 79.56 139 THR A O 1
ATOM 1155 N N . LEU A 1 140 ? 7.142 7.972 -14.166 1.00 77.56 140 LEU A N 1
ATOM 1156 C CA . LEU A 1 140 ? 8.390 7.390 -14.664 1.00 77.56 140 LEU A CA 1
ATOM 1157 C C . LEU A 1 140 ? 8.919 8.167 -15.865 1.00 77.56 140 LEU A C 1
ATOM 1159 O O . LEU A 1 140 ? 8.074 8.715 -16.610 1.00 77.56 140 LEU A O 1
#